Protein AF-A0A834I7V6-F1 (afdb_monomer_lite)

Sequence (121 aa):
MMFIWIITIANIFHDGDAIRPTSELDWGVFQLDAVMDRKDITGSHFLVLTNFGDHALHHLFPTLDHGILNDLYPVFIKTCKEFGVDWKLESQLELMKGQYRQLARDQPNKKIPKTMLKTSL

Structure (mmCIF, N/CA/C/O backbone):
data_AF-A0A834I7V6-F1
#
_entry.id   AF-A0A834I7V6-F1
#
loop_
_atom_site.group_PDB
_atom_site.id
_atom_site.type_symbol
_atom_site.label_atom_id
_atom_site.label_alt_id
_atom_site.label_comp_id
_atom_site.label_asym_id
_atom_site.label_entity_id
_atom_site.label_seq_id
_atom_site.pdbx_PDB_ins_code
_atom_site.Cartn_x
_atom_site.Cartn_y
_atom_site.Cartn_z
_atom_site.occupancy
_atom_site.B_iso_or_equiv
_atom_site.auth_seq_id
_atom_site.auth_comp_id
_atom_site.auth_asym_id
_atom_site.auth_atom_id
_atom_site.pdbx_PDB_model_num
ATOM 1 N N . MET A 1 1 ? 16.813 -6.952 12.392 1.00 28.88 1 MET A N 1
ATOM 2 C CA . MET A 1 1 ? 17.027 -7.483 11.030 1.00 28.88 1 MET A CA 1
ATOM 3 C C . MET A 1 1 ? 15.710 -7.318 10.287 1.00 28.88 1 MET A C 1
ATOM 5 O O . MET A 1 1 ? 14.782 -8.066 10.552 1.00 28.88 1 MET A O 1
ATOM 9 N N . MET A 1 2 ? 15.573 -6.242 9.512 1.00 29.17 2 MET A N 1
ATOM 10 C CA . MET A 1 2 ? 14.316 -5.855 8.868 1.00 29.17 2 MET A CA 1
ATOM 11 C C . MET A 1 2 ? 14.215 -6.624 7.549 1.00 29.17 2 MET A C 1
ATOM 13 O O . MET A 1 2 ? 14.802 -6.225 6.548 1.00 29.17 2 MET A O 1
ATOM 17 N N . PHE A 1 3 ? 13.571 -7.791 7.582 1.00 33.50 3 PHE A N 1
ATOM 18 C CA . PHE A 1 3 ? 13.190 -8.494 6.363 1.00 33.50 3 PHE A CA 1
ATOM 19 C C . PHE A 1 3 ? 12.119 -7.642 5.680 1.00 33.50 3 PHE A C 1
ATOM 21 O O . PHE A 1 3 ? 10.989 -7.570 6.147 1.00 33.50 3 PHE A O 1
ATOM 28 N N . ILE A 1 4 ? 12.503 -6.938 4.615 1.00 41.97 4 ILE A N 1
ATOM 29 C CA . ILE A 1 4 ? 11.565 -6.347 3.660 1.00 41.97 4 ILE A CA 1
ATOM 30 C C . ILE A 1 4 ? 10.820 -7.538 3.054 1.00 41.97 4 ILE A C 1
ATOM 32 O O . ILE A 1 4 ? 11.382 -8.275 2.243 1.00 41.97 4 ILE A O 1
ATOM 36 N N . TRP A 1 5 ? 9.610 -7.812 3.537 1.00 46.84 5 TRP A N 1
ATOM 37 C CA . TRP A 1 5 ? 8.806 -8.926 3.056 1.00 46.84 5 TRP A CA 1
ATOM 38 C C . TRP A 1 5 ? 8.410 -8.651 1.603 1.00 46.84 5 TRP A C 1
ATOM 40 O O . TRP A 1 5 ? 7.631 -7.756 1.292 1.00 46.84 5 TRP A O 1
ATOM 50 N N . ILE A 1 6 ? 9.019 -9.421 0.702 1.00 46.28 6 ILE A N 1
ATOM 51 C CA . ILE A 1 6 ? 8.824 -9.417 -0.750 1.00 46.28 6 ILE A CA 1
ATOM 52 C C . ILE A 1 6 ? 7.428 -9.979 -1.063 1.00 46.28 6 ILE A C 1
ATOM 54 O O . ILE A 1 6 ? 7.328 -11.115 -1.514 1.00 46.28 6 ILE A O 1
ATOM 58 N N . ILE A 1 7 ? 6.332 -9.259 -0.793 1.00 49.91 7 ILE A N 1
ATOM 59 C CA . ILE A 1 7 ? 4.997 -9.684 -1.262 1.00 49.91 7 ILE A CA 1
ATOM 60 C C . ILE A 1 7 ? 4.051 -8.511 -1.555 1.00 49.91 7 ILE A C 1
ATOM 62 O O . ILE A 1 7 ? 2.926 -8.524 -1.078 1.00 49.91 7 ILE A O 1
ATOM 66 N N . THR A 1 8 ? 4.402 -7.551 -2.415 1.00 52.09 8 THR A N 1
ATOM 67 C CA . THR A 1 8 ? 3.364 -6.785 -3.143 1.00 52.09 8 THR A CA 1
ATOM 68 C C . THR A 1 8 ? 3.911 -6.276 -4.472 1.00 52.09 8 THR A C 1
ATOM 70 O O . THR A 1 8 ? 4.734 -5.375 -4.438 1.00 52.09 8 THR A O 1
ATOM 73 N N . ILE A 1 9 ? 3.498 -6.786 -5.644 1.00 63.94 9 ILE A N 1
ATOM 74 C CA . ILE A 1 9 ? 3.816 -6.086 -6.902 1.00 63.94 9 ILE A CA 1
ATOM 75 C C . ILE A 1 9 ? 2.700 -6.185 -7.942 1.00 63.94 9 ILE A C 1
ATOM 77 O O . ILE A 1 9 ? 2.530 -7.187 -8.619 1.00 63.94 9 ILE A O 1
ATOM 81 N N . ALA A 1 10 ? 2.033 -5.060 -8.164 1.00 57.44 10 ALA A N 1
ATOM 82 C CA . ALA A 1 10 ? 1.432 -4.686 -9.435 1.00 57.44 10 ALA A CA 1
ATOM 83 C C . ALA A 1 10 ? 1.604 -3.170 -9.579 1.00 57.44 10 ALA A C 1
ATOM 85 O O . ALA A 1 10 ? 1.030 -2.433 -8.798 1.00 57.44 10 ALA A O 1
ATOM 86 N N . ASN A 1 11 ? 2.407 -2.697 -10.539 1.00 73.12 11 ASN A N 1
ATOM 87 C CA . ASN A 1 11 ? 2.511 -1.275 -10.920 1.00 73.12 11 ASN A CA 1
ATOM 88 C C . ASN A 1 11 ? 2.597 -0.262 -9.743 1.00 73.12 11 ASN A C 1
ATOM 90 O O . ASN A 1 11 ? 2.033 0.831 -9.822 1.00 73.12 11 ASN A O 1
ATOM 94 N N . ILE A 1 12 ? 3.270 -0.651 -8.656 1.00 84.00 12 ILE A N 1
ATOM 95 C CA . ILE A 1 12 ? 3.614 0.193 -7.505 1.00 84.00 12 ILE A CA 1
ATOM 96 C C . ILE A 1 12 ? 5.047 0.708 -7.661 1.00 84.00 12 ILE A C 1
ATOM 98 O O . ILE A 1 12 ? 5.825 0.156 -8.447 1.00 84.00 12 ILE A O 1
ATOM 102 N N . PHE A 1 13 ? 5.390 1.762 -6.932 1.00 88.44 13 PHE A N 1
ATOM 103 C CA . PHE A 1 13 ? 6.717 2.359 -6.961 1.00 88.44 13 PHE A CA 1
ATOM 104 C C . PHE A 1 13 ? 7.788 1.367 -6.491 1.00 88.44 13 PHE A C 1
ATOM 106 O O . PHE A 1 13 ? 7.615 0.678 -5.488 1.00 88.44 13 PHE A O 1
ATOM 113 N N . HIS A 1 14 ? 8.903 1.318 -7.214 1.00 88.06 14 HIS A N 1
ATOM 114 C CA . HIS A 1 14 ? 10.124 0.633 -6.802 1.00 88.06 14 HIS A CA 1
ATOM 115 C C . HIS A 1 14 ? 11.316 1.566 -6.953 1.00 88.06 14 HIS A C 1
ATOM 117 O O . HIS A 1 14 ? 11.266 2.526 -7.719 1.00 88.06 14 HIS A O 1
ATOM 123 N N . ASP A 1 15 ? 12.410 1.249 -6.263 1.00 87.38 15 ASP A N 1
ATOM 124 C CA . ASP A 1 15 ? 13.637 2.024 -6.390 1.00 87.38 15 ASP A CA 1
ATOM 125 C C . ASP A 1 15 ? 14.083 2.149 -7.861 1.00 87.38 15 ASP A C 1
ATOM 127 O O . ASP A 1 15 ? 14.012 1.196 -8.646 1.00 87.38 15 ASP A O 1
ATOM 131 N N . GLY A 1 16 ? 14.478 3.365 -8.237 1.00 88.31 16 GLY A N 1
ATOM 132 C CA . GLY A 1 16 ? 14.777 3.766 -9.613 1.00 88.31 16 GLY A CA 1
ATOM 133 C C . GLY A 1 16 ? 13.580 4.211 -10.467 1.00 88.31 16 GLY A C 1
ATOM 134 O O . GLY A 1 16 ? 13.807 4.783 -11.535 1.00 88.31 16 GLY A O 1
ATOM 135 N N . ASP A 1 17 ? 12.330 3.997 -10.036 1.00 91.81 17 ASP A N 1
ATOM 136 C CA . ASP A 1 17 ? 11.145 4.471 -10.767 1.00 91.81 17 ASP A CA 1
ATOM 137 C C . ASP A 1 17 ? 10.976 5.996 -10.679 1.00 91.81 17 ASP A C 1
ATOM 139 O O . ASP A 1 17 ? 11.590 6.685 -9.861 1.00 91.81 17 ASP A O 1
ATOM 143 N N . ALA A 1 18 ? 10.119 6.548 -11.539 1.00 91.31 18 ALA A N 1
ATOM 144 C CA . ALA A 1 18 ? 9.768 7.959 -11.494 1.00 91.31 18 ALA A CA 1
ATOM 145 C C . ALA A 1 18 ? 9.059 8.300 -10.175 1.00 91.31 18 ALA A C 1
ATOM 147 O O . ALA A 1 18 ? 7.961 7.820 -9.889 1.00 91.31 18 ALA A O 1
ATOM 148 N N . ILE A 1 19 ? 9.692 9.170 -9.391 1.00 88.81 19 ILE A N 1
ATOM 149 C CA . ILE A 1 19 ? 9.155 9.683 -8.132 1.00 88.81 19 ILE A CA 1
ATOM 150 C C . ILE A 1 19 ? 8.187 10.849 -8.362 1.00 88.81 19 ILE A C 1
ATOM 152 O O . ILE A 1 19 ? 8.165 11.481 -9.422 1.00 88.81 19 ILE A O 1
ATOM 156 N N . ARG A 1 20 ? 7.399 11.162 -7.330 1.00 88.44 20 ARG A N 1
ATOM 157 C CA . ARG A 1 20 ? 6.596 12.390 -7.270 1.00 88.44 20 ARG A CA 1
ATOM 158 C C . ARG A 1 20 ? 7.487 13.641 -7.350 1.00 88.44 20 ARG A C 1
ATOM 160 O O . ARG A 1 20 ? 8.648 13.584 -6.938 1.00 88.44 20 ARG A O 1
ATOM 167 N N . PRO A 1 21 ? 6.955 14.784 -7.825 1.00 89.06 21 PRO A N 1
ATOM 168 C CA . PRO A 1 21 ? 7.655 16.063 -7.739 1.00 89.06 21 PRO A CA 1
ATOM 169 C C . PRO A 1 21 ? 8.086 16.368 -6.301 1.00 89.06 21 PRO A C 1
ATOM 171 O O . PRO A 1 21 ? 7.361 16.054 -5.361 1.00 89.06 21 PRO A O 1
ATOM 174 N N . THR A 1 22 ? 9.221 17.046 -6.120 1.00 86.31 22 THR A N 1
ATOM 175 C CA . THR A 1 22 ? 9.759 17.372 -4.785 1.00 86.31 22 THR A CA 1
ATOM 176 C C . THR A 1 22 ? 8.772 18.148 -3.908 1.00 86.31 22 THR A C 1
ATOM 178 O O . THR A 1 22 ? 8.755 17.963 -2.698 1.00 86.31 22 THR A O 1
ATOM 181 N N . SER A 1 23 ? 7.906 18.970 -4.512 1.00 87.19 23 SER A N 1
ATOM 182 C CA . SER A 1 23 ? 6.836 19.704 -3.821 1.00 87.19 23 SER A CA 1
ATOM 183 C C . SER A 1 23 ? 5.713 18.820 -3.261 1.00 87.19 23 SER A C 1
ATOM 185 O O . SER A 1 23 ? 4.874 19.316 -2.520 1.00 87.19 23 SER A O 1
ATOM 187 N N . GLU A 1 24 ? 5.664 17.546 -3.648 1.00 86.31 24 GLU A N 1
ATOM 188 C CA . GLU A 1 24 ? 4.659 16.551 -3.254 1.00 86.31 24 GLU A CA 1
ATOM 189 C C . GLU A 1 24 ? 5.288 15.343 -2.533 1.00 86.31 24 GLU A C 1
ATOM 191 O O . GLU A 1 24 ? 4.641 14.306 -2.382 1.00 86.31 24 GLU A O 1
ATOM 196 N N . LEU A 1 25 ? 6.557 15.435 -2.118 1.00 86.31 25 LEU A N 1
ATOM 197 C CA . LEU A 1 25 ? 7.207 14.363 -1.368 1.00 86.31 25 LEU A CA 1
ATOM 198 C C . LEU A 1 25 ? 6.725 14.366 0.086 1.00 86.31 25 LEU A C 1
ATOM 200 O O . LEU A 1 25 ? 7.094 15.233 0.873 1.00 86.31 25 LEU A O 1
ATOM 204 N N . ASP A 1 26 ? 5.943 13.349 0.430 1.00 91.81 26 ASP A N 1
ATOM 205 C CA . ASP A 1 26 ? 5.521 13.025 1.789 1.00 91.81 26 ASP A CA 1
ATOM 206 C C . ASP A 1 26 ? 5.908 11.574 2.103 1.00 91.81 26 ASP A C 1
ATOM 208 O O . ASP A 1 26 ? 5.704 10.680 1.279 1.00 91.81 26 ASP A O 1
ATOM 212 N N . TRP A 1 27 ? 6.486 11.332 3.283 1.00 91.81 27 TRP A N 1
ATOM 213 C CA . TRP A 1 27 ? 6.967 9.999 3.660 1.00 91.81 27 TRP A CA 1
ATOM 214 C C . TRP A 1 27 ? 5.839 8.963 3.693 1.00 91.81 27 TRP A C 1
ATOM 216 O O . TRP A 1 27 ? 6.021 7.862 3.174 1.00 91.81 27 TRP A O 1
ATOM 226 N N . GLY A 1 28 ? 4.684 9.307 4.269 1.00 92.50 28 GLY A N 1
ATOM 227 C CA . GLY A 1 28 ? 3.559 8.386 4.416 1.00 92.50 28 GLY A CA 1
ATOM 228 C C . GLY A 1 2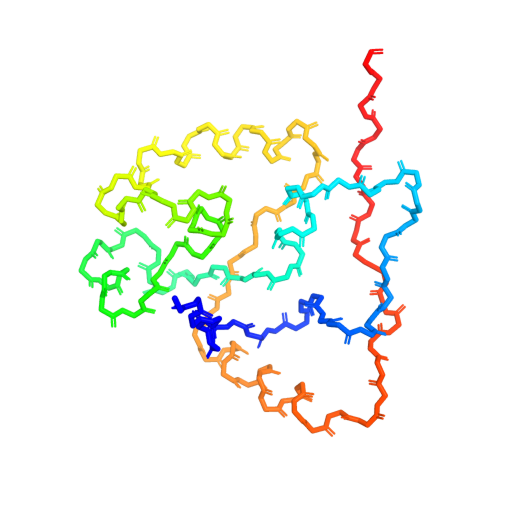8 ? 2.935 8.050 3.068 1.00 92.50 28 GLY A C 1
ATOM 229 O O . GLY A 1 28 ? 2.681 6.883 2.774 1.00 92.50 28 GLY A O 1
ATOM 230 N N . VAL A 1 29 ? 2.774 9.047 2.198 1.00 92.25 29 VAL A N 1
ATOM 231 C CA . VAL A 1 29 ? 2.298 8.822 0.824 1.00 92.25 29 VAL A CA 1
ATOM 232 C C . VAL A 1 29 ? 3.283 7.973 0.025 1.00 92.25 29 VAL A C 1
ATOM 234 O O . VAL A 1 29 ? 2.861 7.088 -0.718 1.00 92.25 29 VAL A O 1
ATOM 237 N N . PHE A 1 30 ? 4.586 8.171 0.219 1.00 91.00 30 PHE A N 1
ATOM 238 C CA . PHE A 1 30 ? 5.601 7.356 -0.441 1.00 91.00 30 PHE A CA 1
ATOM 239 C C . PHE A 1 30 ? 5.602 5.901 0.049 1.00 91.00 30 PHE A C 1
ATOM 241 O O . PHE A 1 30 ? 5.814 4.997 -0.757 1.00 91.00 30 PHE A O 1
ATOM 248 N N . GLN A 1 31 ? 5.288 5.648 1.330 1.00 91.56 31 GLN A N 1
ATOM 249 C CA . GLN A 1 31 ? 5.030 4.281 1.803 1.00 91.56 31 GLN A CA 1
ATOM 250 C C . GLN A 1 31 ? 3.853 3.657 1.042 1.00 91.56 31 GLN A C 1
ATOM 252 O O . GLN A 1 31 ? 3.966 2.529 0.572 1.00 91.56 31 GLN A O 1
ATOM 257 N N . LEU A 1 32 ? 2.756 4.400 0.854 1.00 91.31 32 LEU A N 1
ATOM 258 C CA . LEU A 1 32 ? 1.564 3.919 0.140 1.00 91.31 32 LEU A CA 1
ATOM 259 C C . LEU A 1 32 ? 1.776 3.721 -1.365 1.00 91.31 32 LEU A C 1
ATOM 261 O O . LEU A 1 32 ? 1.103 2.891 -1.973 1.00 91.31 32 LEU A O 1
ATOM 265 N N . ASP A 1 33 ? 2.709 4.450 -1.975 1.00 89.69 33 ASP A N 1
ATOM 266 C CA . ASP A 1 33 ? 3.084 4.222 -3.370 1.00 89.69 33 ASP A CA 1
ATOM 267 C C . ASP A 1 33 ? 3.883 2.929 -3.560 1.00 89.69 33 ASP A C 1
ATOM 269 O O . ASP A 1 33 ? 3.872 2.393 -4.666 1.00 89.69 33 ASP A O 1
ATOM 273 N N . ALA A 1 34 ? 4.567 2.445 -2.518 1.00 89.00 34 ALA A N 1
ATOM 274 C CA . ALA A 1 34 ? 5.480 1.301 -2.561 1.00 89.00 34 ALA A CA 1
ATOM 275 C C . ALA A 1 34 ? 4.869 -0.012 -2.038 1.00 89.00 34 ALA A C 1
ATOM 277 O O . ALA A 1 34 ? 5.547 -1.039 -2.023 1.00 89.00 34 ALA A O 1
ATOM 278 N N . VAL A 1 35 ? 3.598 -0.002 -1.624 1.00 89.50 35 VAL A N 1
ATOM 279 C CA . VAL A 1 35 ? 2.893 -1.174 -1.079 1.00 89.50 35 VAL A CA 1
ATOM 280 C C . VAL A 1 35 ? 1.526 -1.356 -1.732 1.00 89.50 35 VAL A C 1
ATOM 282 O O . VAL A 1 35 ? 0.929 -0.403 -2.230 1.00 89.50 35 VAL A O 1
ATOM 285 N N . MET A 1 36 ? 1.005 -2.584 -1.718 1.00 89.81 36 MET A N 1
ATOM 286 C CA . MET A 1 36 ? -0.375 -2.877 -2.120 1.00 89.81 36 MET A CA 1
ATOM 287 C C . MET A 1 36 ? -1.053 -3.862 -1.175 1.00 89.81 36 MET A C 1
ATOM 289 O O . MET A 1 36 ? -0.590 -4.988 -1.013 1.00 89.81 36 MET A O 1
ATOM 293 N N . ASP A 1 37 ? -2.216 -3.498 -0.642 1.00 91.56 37 ASP A N 1
ATOM 294 C CA . ASP A 1 37 ? -3.010 -4.446 0.133 1.00 91.56 37 ASP A CA 1
ATOM 295 C C . 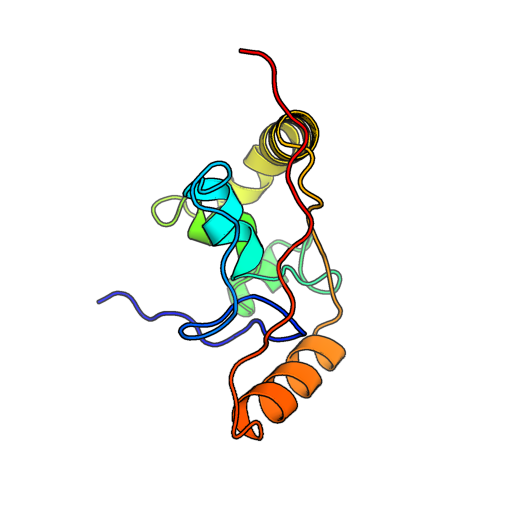ASP A 1 37 ? -3.775 -5.419 -0.770 1.00 91.56 37 ASP A C 1
ATOM 297 O O . ASP A 1 37 ? -3.980 -5.195 -1.970 1.00 91.56 37 ASP A O 1
ATOM 301 N N . ARG A 1 38 ? -4.200 -6.537 -0.179 1.00 90.75 38 ARG A N 1
ATOM 302 C CA . ARG A 1 38 ? -4.872 -7.620 -0.894 1.00 90.75 38 ARG A CA 1
ATOM 303 C C . ARG A 1 38 ? -6.315 -7.741 -0.464 1.00 90.75 38 ARG A C 1
ATOM 305 O O . ARG A 1 38 ? -6.579 -8.122 0.672 1.00 90.75 38 ARG A O 1
ATOM 312 N N . LYS A 1 39 ? -7.245 -7.540 -1.398 1.00 92.12 39 LYS A N 1
ATOM 313 C CA . LYS A 1 39 ? -8.687 -7.683 -1.121 1.00 92.12 39 LYS A CA 1
ATOM 314 C C . LYS A 1 39 ? -9.077 -9.100 -0.681 1.00 92.12 39 LYS A C 1
ATOM 316 O O . LYS A 1 39 ? -10.093 -9.273 -0.024 1.00 92.12 39 LYS A O 1
ATOM 321 N N . ASP A 1 40 ? -8.268 -10.096 -1.040 1.00 91.50 40 ASP A N 1
ATOM 322 C CA . ASP A 1 40 ? -8.499 -11.505 -0.705 1.00 91.50 40 ASP A CA 1
ATOM 323 C C . ASP A 1 40 ? -8.018 -11.860 0.721 1.00 91.50 40 ASP A C 1
ATOM 325 O O . ASP A 1 40 ? -8.296 -12.953 1.209 1.00 91.50 40 ASP A O 1
ATOM 329 N N . ILE A 1 41 ? -7.259 -10.964 1.369 1.00 90.38 41 ILE A N 1
ATOM 330 C CA . ILE A 1 41 ? -6.613 -11.185 2.676 1.00 90.38 41 ILE A CA 1
ATOM 331 C C . ILE A 1 41 ? -7.133 -10.192 3.715 1.00 90.38 41 ILE A C 1
ATOM 333 O O . ILE A 1 41 ? -7.485 -10.593 4.827 1.00 90.38 41 ILE A O 1
ATOM 337 N N . THR A 1 42 ? -7.187 -8.909 3.354 1.00 89.56 42 THR A N 1
ATOM 338 C CA . THR A 1 42 ? -7.636 -7.825 4.230 1.00 89.56 42 THR A CA 1
ATOM 339 C C . THR A 1 42 ? -9.045 -8.105 4.756 1.00 89.56 42 THR A C 1
ATOM 341 O O . THR A 1 42 ? -9.944 -8.487 4.007 1.00 89.56 42 THR A O 1
ATOM 344 N N . GLY A 1 43 ? -9.231 -7.923 6.065 1.00 87.69 43 GLY A N 1
ATOM 345 C CA . GLY A 1 43 ? -10.489 -8.199 6.769 1.00 87.69 43 GLY A CA 1
ATOM 346 C C . GLY A 1 43 ? -10.585 -9.592 7.405 1.00 87.69 43 GLY A C 1
ATOM 347 O O . GLY A 1 43 ? -11.473 -9.815 8.225 1.00 87.69 43 GLY A O 1
ATOM 348 N N . SER A 1 44 ? -9.666 -10.517 7.104 1.00 91.44 44 SER A N 1
ATOM 349 C CA . SER A 1 44 ? -9.554 -11.801 7.810 1.00 91.44 44 SER A CA 1
ATOM 350 C C . SER A 1 44 ? -8.294 -11.834 8.663 1.00 91.44 44 SER A C 1
ATOM 352 O O . SER A 1 44 ? -7.190 -11.995 8.148 1.00 91.44 44 SER A O 1
ATOM 354 N N . HIS A 1 45 ? -8.454 -11.742 9.985 1.00 89.94 45 HIS A N 1
ATOM 355 C CA . HIS A 1 45 ? -7.324 -11.689 10.915 1.00 89.94 45 HIS A CA 1
ATOM 356 C C . HIS A 1 45 ? -6.377 -12.900 10.780 1.00 89.94 45 HIS A C 1
ATOM 358 O O . HIS A 1 45 ? -5.157 -12.748 10.766 1.00 89.94 45 HIS A O 1
ATOM 364 N N . PHE A 1 46 ? -6.929 -14.103 10.582 1.00 91.06 46 PHE A N 1
ATOM 365 C CA . PHE A 1 46 ? -6.135 -15.313 10.345 1.00 91.06 46 PHE A CA 1
ATOM 366 C C . PHE A 1 46 ? -5.314 -15.237 9.049 1.00 91.06 46 PHE A C 1
ATOM 368 O O . PHE A 1 46 ? -4.136 -15.602 9.036 1.00 91.06 46 PHE A O 1
ATOM 375 N N . LEU A 1 47 ? -5.919 -14.765 7.952 1.00 91.62 47 LEU A N 1
ATOM 376 C CA . LEU A 1 47 ? -5.219 -14.650 6.671 1.00 91.62 47 LEU A CA 1
ATOM 377 C C . LEU A 1 47 ? -4.165 -13.546 6.719 1.00 91.62 47 LEU A C 1
ATOM 379 O O . LEU A 1 47 ? -3.065 -13.760 6.216 1.00 91.62 47 LEU A O 1
ATOM 383 N N . VAL A 1 48 ? -4.461 -12.417 7.367 1.00 90.31 48 VAL A N 1
ATOM 384 C CA . VAL A 1 48 ? -3.496 -11.338 7.616 1.00 90.31 48 VAL A CA 1
ATOM 385 C C . VAL A 1 48 ? -2.275 -11.876 8.361 1.00 90.31 48 VAL A C 1
ATOM 387 O O . VAL A 1 48 ? -1.155 -11.671 7.905 1.00 90.31 48 VAL A O 1
ATOM 390 N N . LEU A 1 49 ? -2.467 -12.633 9.441 1.00 88.62 49 LEU A N 1
ATOM 391 C CA . LEU A 1 49 ? -1.353 -13.162 10.231 1.00 88.62 49 LEU A CA 1
ATOM 392 C C . LEU A 1 49 ? -0.506 -14.192 9.462 1.00 88.62 49 LEU A C 1
ATOM 394 O O . LEU A 1 49 ? 0.716 -14.202 9.573 1.0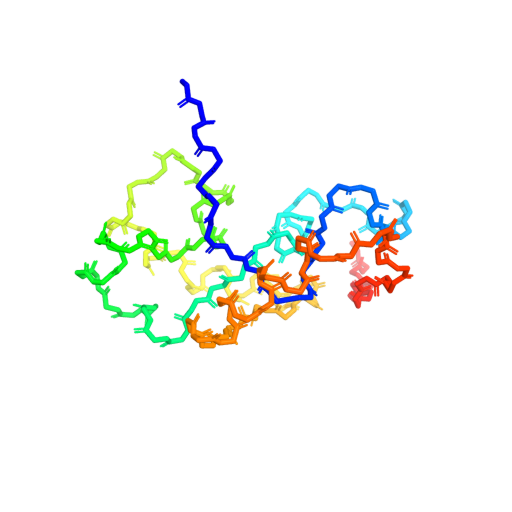0 88.62 49 LEU A O 1
ATOM 398 N N . THR A 1 50 ? -1.144 -15.066 8.682 1.00 89.06 50 THR A N 1
ATOM 399 C CA . THR A 1 50 ? -0.455 -16.167 7.979 1.00 89.06 50 THR A CA 1
ATOM 400 C C . THR A 1 50 ? 0.128 -15.776 6.624 1.00 89.06 50 THR A C 1
ATOM 402 O O . THR A 1 50 ? 1.008 -16.469 6.119 1.00 89.06 50 THR A O 1
ATOM 405 N N . ASN A 1 51 ? -0.340 -14.676 6.031 1.00 87.00 51 ASN A N 1
ATOM 406 C CA . ASN A 1 51 ? 0.098 -14.207 4.715 1.00 87.00 51 ASN A CA 1
ATOM 407 C C . ASN A 1 51 ? 0.721 -12.807 4.767 1.00 87.00 51 ASN A C 1
ATOM 409 O O . ASN A 1 51 ? 0.919 -12.216 3.708 1.00 87.00 51 ASN A O 1
ATOM 413 N N . PHE A 1 52 ? 1.005 -12.270 5.958 1.00 86.00 52 PHE A N 1
ATOM 414 C CA . PHE A 1 52 ? 1.513 -10.908 6.153 1.00 86.00 52 PHE A CA 1
ATOM 415 C C . PHE A 1 52 ? 0.607 -9.875 5.464 1.00 86.00 52 PHE A C 1
ATOM 417 O O . PHE A 1 52 ? 0.993 -9.255 4.486 1.00 86.00 52 PHE A O 1
ATOM 424 N N . GLY A 1 53 ? -0.663 -9.796 5.862 1.00 88.50 53 GLY A N 1
ATOM 425 C CA . GLY A 1 53 ? -1.626 -8.823 5.331 1.00 88.50 53 GLY A CA 1
ATOM 426 C C . GLY A 1 53 ? -1.438 -7.414 5.901 1.00 88.50 53 GLY A C 1
ATOM 427 O O . GLY A 1 53 ? -0.511 -7.165 6.659 1.00 88.50 53 GLY A O 1
ATOM 428 N N . ASP A 1 54 ? -2.343 -6.504 5.539 1.00 92.50 54 ASP A N 1
ATOM 429 C CA . ASP A 1 54 ? -2.385 -5.119 6.037 1.00 92.50 54 ASP A CA 1
ATOM 430 C C . ASP A 1 54 ? -1.049 -4.359 5.862 1.00 92.50 54 ASP A C 1
ATOM 432 O O . ASP A 1 54 ? -0.588 -3.645 6.753 1.00 92.50 54 ASP A O 1
ATOM 436 N N . HIS A 1 55 ? -0.424 -4.496 4.684 1.00 91.50 55 HIS A N 1
ATOM 437 C CA . HIS A 1 55 ? 0.896 -3.940 4.363 1.00 91.50 55 HIS A CA 1
ATOM 438 C C . HIS A 1 55 ? 0.945 -2.429 4.506 1.00 91.50 55 HIS A C 1
ATOM 440 O O . HIS A 1 55 ? 1.940 -1.906 5.004 1.00 91.50 55 HIS A O 1
ATOM 446 N N . ALA A 1 56 ? -0.103 -1.724 4.072 1.00 93.25 56 ALA A N 1
ATOM 447 C CA . ALA A 1 56 ? -0.148 -0.271 4.187 1.00 93.25 56 ALA A CA 1
ATOM 448 C C . ALA A 1 56 ? 0.036 0.172 5.646 1.00 93.25 56 ALA A C 1
ATOM 450 O O . ALA A 1 56 ? 0.897 0.995 5.954 1.00 93.25 56 ALA A O 1
ATOM 451 N N . LEU A 1 57 ? -0.729 -0.430 6.556 1.00 95.06 57 LEU A N 1
ATOM 452 C CA . LEU A 1 57 ? -0.657 -0.123 7.979 1.00 95.06 57 LEU A CA 1
ATOM 453 C C . LEU A 1 57 ? 0.611 -0.679 8.626 1.00 95.06 57 LEU A C 1
ATOM 455 O O . LEU A 1 57 ? 1.196 0.005 9.462 1.00 95.06 57 LEU A O 1
ATOM 459 N N . HIS A 1 58 ? 1.083 -1.855 8.209 1.00 93.50 58 HIS A N 1
ATOM 460 C CA . HIS A 1 58 ? 2.339 -2.416 8.698 1.00 93.50 58 HIS A CA 1
ATOM 461 C C . HIS A 1 58 ? 3.544 -1.533 8.340 1.00 93.50 58 HIS A C 1
ATOM 463 O O . HIS A 1 58 ? 4.394 -1.289 9.186 1.00 93.50 58 HIS A O 1
ATOM 469 N N . HIS A 1 59 ? 3.617 -0.993 7.122 1.00 92.19 59 HIS A N 1
ATOM 470 C CA . HIS A 1 59 ? 4.707 -0.097 6.721 1.00 92.19 59 HIS A CA 1
ATOM 471 C C . HIS A 1 59 ? 4.635 1.273 7.403 1.00 92.19 59 HIS A C 1
ATOM 473 O O . HIS A 1 59 ? 5.673 1.848 7.735 1.00 92.19 59 HIS A O 1
ATOM 479 N N . LEU A 1 60 ? 3.428 1.791 7.644 1.00 94.56 60 LEU A N 1
ATOM 480 C CA . LEU A 1 60 ? 3.245 3.039 8.388 1.00 94.56 60 LEU A CA 1
ATOM 481 C C . LEU A 1 60 ? 3.533 2.868 9.890 1.00 94.56 60 LEU A C 1
ATOM 483 O O . LEU A 1 60 ? 4.052 3.787 10.522 1.00 94.56 60 LEU A O 1
ATOM 487 N N . PHE A 1 61 ? 3.234 1.694 10.453 1.00 94.94 61 PHE A N 1
ATOM 488 C CA . PHE A 1 61 ? 3.349 1.395 11.881 1.00 94.94 61 PHE A CA 1
ATOM 489 C C . PHE A 1 61 ? 4.004 0.022 12.138 1.00 94.94 61 PHE A C 1
ATOM 491 O O . PHE A 1 61 ? 3.380 -0.870 12.718 1.00 94.94 61 PHE A O 1
ATOM 498 N N . PRO A 1 62 ? 5.288 -0.165 11.777 1.00 91.62 62 PRO A N 1
ATOM 499 C CA . PRO A 1 62 ? 5.941 -1.482 11.781 1.00 91.62 62 PRO A CA 1
ATOM 500 C C . PRO A 1 62 ? 6.165 -2.073 13.176 1.00 91.62 62 PRO A C 1
ATOM 502 O O . PRO A 1 62 ? 6.516 -3.243 13.310 1.00 91.62 62 PRO A O 1
ATOM 505 N N . THR A 1 63 ? 6.000 -1.263 14.220 1.00 94.25 63 THR A N 1
ATOM 506 C CA . THR A 1 63 ? 6.145 -1.670 15.621 1.00 94.25 63 THR A CA 1
ATOM 507 C C . THR A 1 63 ? 4.834 -2.129 16.255 1.00 94.25 63 THR A C 1
ATOM 509 O O . THR A 1 63 ? 4.865 -2.652 17.368 1.00 94.25 63 THR A O 1
ATOM 512 N N . LEU A 1 64 ? 3.695 -1.923 15.588 1.00 92.75 64 LEU A N 1
ATOM 513 C CA . LEU A 1 64 ? 2.397 -2.373 16.072 1.00 92.75 64 LEU A CA 1
ATOM 514 C C . LEU A 1 64 ? 2.138 -3.815 15.634 1.00 92.75 64 LEU A C 1
ATOM 516 O O . LEU A 1 64 ? 2.472 -4.220 14.520 1.00 92.75 64 LEU A O 1
ATOM 520 N N . ASP A 1 65 ? 1.537 -4.591 16.532 1.00 90.56 65 ASP A N 1
ATOM 521 C CA . ASP A 1 65 ? 1.158 -5.970 16.245 1.00 90.56 65 ASP A CA 1
ATOM 522 C C . ASP A 1 65 ? 0.029 -6.027 15.201 1.00 90.56 65 ASP A C 1
ATOM 524 O O . ASP A 1 65 ? -0.879 -5.193 15.203 1.00 90.56 65 ASP A O 1
ATOM 528 N N . HIS A 1 66 ? 0.041 -7.041 14.330 1.00 86.69 66 HIS A N 1
ATOM 529 C CA . HIS A 1 66 ? -0.999 -7.203 13.303 1.00 86.69 66 HIS A CA 1
ATOM 530 C C . HIS A 1 66 ? -2.403 -7.380 13.914 1.00 86.69 66 HIS A C 1
ATOM 532 O O . HIS A 1 66 ? -3.397 -7.036 13.278 1.00 86.69 66 HIS A O 1
ATOM 538 N N . GLY A 1 67 ? -2.499 -7.863 15.158 1.00 87.44 67 GLY A N 1
ATOM 539 C CA . GLY A 1 67 ? -3.729 -7.945 15.947 1.00 87.44 67 GLY A CA 1
ATOM 540 C C . GLY A 1 67 ? -4.415 -6.620 16.218 1.00 87.44 67 GLY A C 1
ATOM 541 O O . GLY A 1 67 ? -5.634 -6.609 16.369 1.00 87.44 67 GLY A O 1
ATOM 542 N N . ILE A 1 68 ? -3.669 -5.516 16.232 1.00 91.62 68 ILE A N 1
ATOM 543 C CA . ILE A 1 68 ? -4.207 -4.187 16.551 1.00 91.62 68 ILE A CA 1
ATOM 544 C C . ILE A 1 68 ? -4.244 -3.246 15.344 1.00 91.62 68 ILE A C 1
ATOM 546 O O . ILE A 1 68 ? -4.857 -2.184 15.420 1.00 91.62 68 ILE A O 1
ATOM 550 N N . LEU A 1 69 ? -3.629 -3.614 14.210 1.00 92.56 69 LEU A N 1
ATOM 551 C CA . LEU A 1 69 ? -3.650 -2.778 13.002 1.00 92.56 69 LEU A CA 1
ATOM 552 C C . LEU A 1 69 ? -5.075 -2.538 12.492 1.00 92.56 69 LEU A C 1
ATOM 554 O O . LEU A 1 69 ? -5.374 -1.447 12.013 1.00 92.56 69 LEU A O 1
ATOM 558 N N . ASN A 1 70 ? -5.976 -3.512 12.649 1.00 91.19 70 ASN A N 1
ATOM 559 C CA . ASN A 1 70 ? -7.354 -3.387 12.180 1.00 91.19 70 ASN A CA 1
ATOM 560 C C . ASN A 1 70 ? -8.095 -2.182 12.799 1.00 91.19 70 ASN A C 1
ATOM 562 O O . ASN A 1 70 ? -8.920 -1.550 12.136 1.00 91.19 70 ASN A O 1
ATOM 566 N N . ASP A 1 71 ? -7.748 -1.806 14.032 1.00 94.19 71 ASP A N 1
ATOM 567 C CA . ASP A 1 71 ? -8.350 -0.667 14.732 1.00 94.19 71 ASP A CA 1
ATOM 568 C C . ASP A 1 71 ? -7.947 0.687 14.117 1.00 94.19 71 ASP A C 1
ATOM 570 O O . ASP A 1 71 ? -8.605 1.705 14.345 1.00 94.19 71 ASP A O 1
ATOM 574 N N . LEU A 1 72 ? -6.889 0.714 13.298 1.00 95.81 72 LEU A N 1
ATOM 575 C CA . LEU A 1 72 ? -6.378 1.923 12.651 1.00 95.81 72 LEU A CA 1
ATOM 576 C C . LEU A 1 72 ? -7.043 2.221 11.304 1.00 95.81 72 LEU A C 1
ATOM 578 O O . LEU A 1 72 ? -6.941 3.352 10.824 1.00 95.81 72 LEU A O 1
ATOM 582 N N . TYR A 1 73 ? -7.756 1.270 10.693 1.00 94.69 73 TYR A N 1
ATOM 583 C CA . TYR A 1 73 ? -8.394 1.487 9.389 1.00 94.69 73 TYR A CA 1
ATOM 584 C C . TYR A 1 73 ? -9.313 2.723 9.328 1.00 94.69 73 TYR A C 1
ATOM 586 O O . TYR A 1 73 ? -9.218 3.468 8.348 1.00 94.69 73 TYR A O 1
ATOM 594 N N . PRO A 1 74 ? -10.164 3.020 10.335 1.00 96.12 74 PRO A N 1
ATOM 595 C CA . PRO A 1 74 ? -11.029 4.199 10.293 1.00 96.12 74 PRO A CA 1
ATOM 596 C C . PRO A 1 74 ? -10.251 5.517 10.185 1.00 96.12 74 PRO A C 1
ATOM 598 O O . PRO A 1 74 ? -10.601 6.375 9.368 1.00 96.12 74 PRO A O 1
ATOM 601 N N . VAL A 1 75 ? -9.183 5.675 10.976 1.00 97.00 75 VAL A N 1
ATOM 602 C CA . VAL A 1 75 ? -8.344 6.882 10.935 1.00 97.00 75 VAL A CA 1
ATOM 603 C C . VAL A 1 75 ? -7.493 6.910 9.670 1.00 97.00 75 VAL A C 1
ATOM 605 O O . VAL A 1 75 ? -7.446 7.935 8.997 1.00 97.00 75 VAL A O 1
ATOM 608 N N . PHE A 1 76 ? -6.927 5.774 9.269 1.00 96.00 76 PHE A N 1
ATOM 609 C CA . PHE A 1 76 ? -6.140 5.645 8.047 1.00 96.00 76 PHE A CA 1
ATOM 610 C C . PHE A 1 76 ? -6.923 6.051 6.792 1.00 96.00 76 PHE A C 1
ATOM 612 O O . PHE A 1 76 ? -6.443 6.860 5.998 1.00 96.00 76 PHE A O 1
ATOM 619 N N . ILE A 1 77 ? -8.158 5.564 6.632 1.00 95.56 77 ILE A N 1
ATOM 620 C CA . ILE A 1 77 ? -9.013 5.903 5.483 1.00 95.56 77 ILE A CA 1
ATOM 621 C C . ILE A 1 77 ? -9.387 7.391 5.496 1.00 95.56 77 ILE A C 1
ATOM 623 O O . ILE A 1 77 ? -9.446 8.021 4.437 1.00 95.56 77 ILE A O 1
ATOM 627 N N . LYS A 1 78 ? -9.641 7.971 6.678 1.00 96.31 78 LYS A N 1
ATOM 628 C CA . LYS A 1 78 ? -9.899 9.411 6.820 1.00 96.31 78 LYS A CA 1
ATOM 629 C C . LYS A 1 78 ? -8.686 10.226 6.371 1.00 96.31 78 LYS A C 1
ATOM 631 O O . LYS A 1 78 ? -8.841 11.117 5.541 1.00 96.31 78 LYS A O 1
ATOM 636 N N . THR A 1 79 ? -7.494 9.872 6.841 1.00 95.06 79 THR A N 1
ATOM 637 C CA . THR A 1 79 ? -6.245 10.552 6.482 1.00 95.06 79 THR A CA 1
ATOM 638 C C . THR A 1 79 ? -5.917 10.396 4.996 1.00 95.06 79 THR A C 1
ATOM 640 O O . THR A 1 79 ? -5.579 11.380 4.348 1.00 95.06 79 THR A O 1
ATOM 643 N N . CYS A 1 80 ? -6.122 9.218 4.396 1.00 94.06 80 CYS A N 1
ATOM 644 C CA . CYS A 1 80 ? -5.963 9.042 2.945 1.00 94.06 80 CYS A CA 1
ATOM 645 C C . CYS A 1 80 ? -6.826 10.036 2.150 1.00 94.06 80 CYS A C 1
ATOM 647 O O . CYS A 1 80 ? -6.343 10.662 1.207 1.00 94.06 80 CYS A O 1
ATOM 649 N N . LYS A 1 81 ? -8.083 10.250 2.567 1.00 93.50 81 LYS A N 1
ATOM 650 C CA . LYS A 1 81 ? -8.981 11.234 1.937 1.00 93.50 81 LYS A CA 1
ATOM 651 C C . LYS A 1 81 ? -8.493 12.673 2.111 1.00 93.50 81 LYS A C 1
ATOM 653 O O . LYS A 1 81 ? -8.576 13.439 1.157 1.00 93.50 81 LYS A O 1
ATOM 658 N N . GLU A 1 82 ? -7.978 13.031 3.286 1.00 92.81 82 GLU A N 1
ATOM 659 C CA . GLU A 1 82 ? -7.426 14.369 3.565 1.00 92.81 82 GLU A CA 1
ATOM 660 C C . GLU A 1 82 ? -6.219 14.692 2.668 1.00 92.81 82 GLU A C 1
ATOM 662 O O . GLU A 1 82 ? -6.076 15.826 2.216 1.00 92.81 82 GLU A O 1
ATOM 667 N N . PHE A 1 83 ? -5.400 13.688 2.344 1.00 90.38 83 PHE A N 1
ATOM 668 C CA . PHE A 1 83 ? -4.241 13.813 1.449 1.00 90.38 83 PHE A CA 1
ATOM 669 C C . PHE A 1 83 ? -4.590 13.591 -0.037 1.00 90.38 83 PHE A C 1
ATOM 671 O O . PHE A 1 83 ? -3.749 13.764 -0.922 1.00 90.38 83 PHE A O 1
ATOM 678 N N . GLY A 1 84 ? -5.833 13.206 -0.345 1.00 89.56 84 GLY A N 1
ATOM 679 C CA . GLY A 1 84 ? -6.256 12.871 -1.707 1.00 89.56 84 GLY A CA 1
ATOM 680 C C . GLY A 1 84 ? -5.581 11.623 -2.279 1.00 89.56 84 GLY A C 1
ATOM 681 O O . GLY A 1 84 ? -5.409 11.519 -3.495 1.00 89.56 84 GLY A O 1
ATOM 682 N N . VAL A 1 85 ? -5.177 10.697 -1.410 1.00 89.25 85 VAL A N 1
ATOM 683 C CA . VAL A 1 85 ? -4.519 9.441 -1.768 1.00 89.25 85 VAL A CA 1
ATOM 684 C C . VAL A 1 85 ? -5.542 8.313 -1.762 1.00 89.25 85 VAL A C 1
ATOM 686 O O . VAL A 1 85 ? -6.346 8.171 -0.843 1.00 89.25 85 VAL A O 1
ATOM 689 N N . ASP A 1 86 ? -5.498 7.489 -2.804 1.00 86.56 86 ASP A N 1
ATOM 690 C CA . ASP A 1 86 ? -6.354 6.316 -2.920 1.00 86.56 86 ASP A CA 1
ATOM 691 C C . ASP A 1 86 ? -5.663 5.120 -2.246 1.00 86.56 86 ASP A C 1
ATOM 693 O O . ASP A 1 86 ? -4.599 4.687 -2.696 1.00 86.56 86 ASP A O 1
ATOM 697 N N . TRP A 1 87 ? -6.274 4.560 -1.196 1.00 89.69 87 TRP A N 1
ATOM 698 C CA . TRP A 1 87 ? -5.875 3.250 -0.677 1.00 89.69 87 TRP A CA 1
ATOM 699 C C . TRP A 1 87 ? -6.279 2.174 -1.686 1.00 89.69 87 TRP A C 1
ATOM 701 O O . TRP A 1 87 ? -7.459 1.996 -1.997 1.00 89.69 87 TRP A O 1
ATOM 711 N N . LYS A 1 88 ? -5.281 1.495 -2.247 1.00 85.50 88 LYS A N 1
ATOM 712 C CA . LYS A 1 88 ? -5.450 0.548 -3.348 1.00 85.50 88 LYS A CA 1
ATOM 713 C C . LYS A 1 88 ? -5.368 -0.885 -2.843 1.00 85.50 88 LYS A C 1
ATOM 715 O O . LYS A 1 88 ? -4.474 -1.244 -2.079 1.00 85.50 88 LYS A O 1
ATOM 720 N N . LEU A 1 89 ? -6.290 -1.692 -3.350 1.00 90.06 89 LEU A N 1
ATOM 721 C CA . LEU A 1 89 ? -6.418 -3.112 -3.072 1.00 90.06 89 LEU A CA 1
ATOM 722 C C . LEU A 1 89 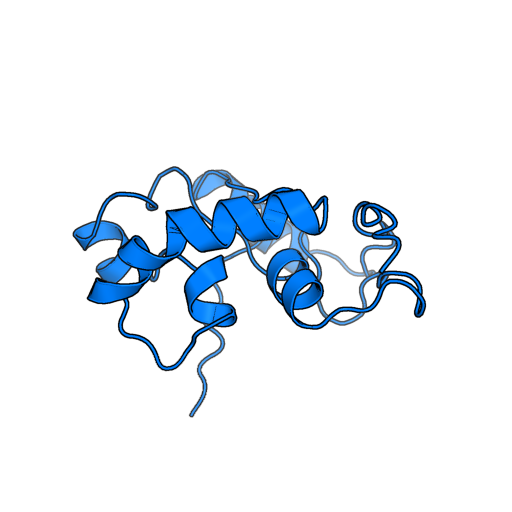? -6.368 -3.877 -4.389 1.00 90.06 89 LEU A C 1
ATOM 724 O O . LEU A 1 89 ? -7.021 -3.484 -5.356 1.00 90.06 89 LEU A O 1
ATOM 728 N N . GLU A 1 90 ? -5.657 -4.997 -4.406 1.00 90.44 90 GLU A N 1
ATOM 729 C CA . GLU A 1 90 ? -5.565 -5.870 -5.576 1.00 90.44 90 GLU A CA 1
ATOM 730 C C . GLU A 1 90 ? -5.773 -7.341 -5.182 1.00 90.44 90 GLU A C 1
ATOM 732 O O . GLU A 1 90 ? -5.771 -7.690 -4.001 1.00 90.44 90 GLU A O 1
ATOM 737 N N . SER A 1 91 ? -6.015 -8.222 -6.151 1.00 90.50 91 SER A N 1
ATOM 738 C CA . SER A 1 91 ? -5.998 -9.668 -5.895 1.00 90.50 91 SER A CA 1
ATOM 739 C C . SER A 1 91 ? -4.568 -10.204 -5.769 1.00 90.50 91 SER A C 1
ATOM 741 O O . SER A 1 91 ? -3.645 -9.751 -6.448 1.00 90.50 91 SER A O 1
ATOM 743 N N . GLN A 1 92 ? -4.388 -11.246 -4.963 1.00 86.88 92 GLN A N 1
ATOM 744 C CA . GLN A 1 92 ? -3.137 -11.980 -4.801 1.00 86.88 92 GLN A CA 1
ATOM 745 C C . GLN A 1 92 ? -2.593 -12.485 -6.143 1.00 86.88 92 GLN A C 1
ATOM 747 O O . GLN A 1 92 ? -1.382 -12.460 -6.360 1.00 86.88 92 GLN A O 1
ATOM 752 N N . LEU A 1 93 ? -3.471 -12.917 -7.055 1.00 88.19 93 LEU A N 1
ATOM 753 C CA . LEU A 1 93 ? -3.074 -13.391 -8.380 1.00 88.19 93 LEU A CA 1
ATOM 754 C C . LEU A 1 93 ? -2.486 -12.265 -9.240 1.00 88.19 93 LEU A C 1
ATOM 756 O O . LEU A 1 93 ? -1.451 -12.465 -9.878 1.00 88.19 93 LEU A O 1
ATOM 760 N N . GLU A 1 94 ? -3.116 -11.091 -9.262 1.00 88.12 94 GLU A N 1
ATOM 761 C CA . GLU A 1 94 ? -2.585 -9.944 -10.006 1.00 88.12 94 GLU A CA 1
ATOM 762 C C . GLU A 1 94 ? -1.283 -9.421 -9.387 1.00 88.12 94 GLU A C 1
ATOM 764 O O . GLU A 1 94 ? -0.366 -9.073 -10.134 1.00 88.12 94 GLU A O 1
ATOM 769 N N . LEU A 1 95 ? -1.135 -9.480 -8.058 1.00 85.94 95 LEU A N 1
ATOM 770 C CA . LEU A 1 95 ? 0.140 -9.179 -7.396 1.00 85.94 95 LEU A CA 1
ATOM 771 C C . LEU A 1 95 ? 1.243 -10.197 -7.717 1.00 85.94 95 LEU A C 1
ATOM 773 O O . LEU A 1 95 ? 2.400 -9.821 -7.885 1.00 85.94 95 LEU A O 1
ATOM 777 N N . MET A 1 96 ? 0.918 -11.484 -7.851 1.00 85.88 96 MET A N 1
ATOM 778 C CA . MET A 1 96 ? 1.911 -12.461 -8.310 1.00 85.88 96 MET A CA 1
ATOM 779 C C . MET A 1 96 ? 2.329 -12.176 -9.756 1.00 85.88 96 MET A C 1
ATOM 781 O O . MET A 1 96 ? 3.518 -12.129 -10.064 1.00 85.88 96 MET A O 1
ATOM 785 N N . LYS A 1 97 ? 1.372 -11.926 -10.659 1.00 88.19 97 LYS A N 1
ATOM 786 C CA . LYS A 1 97 ? 1.679 -11.588 -12.061 1.00 88.19 97 LYS A CA 1
ATOM 787 C C . LYS A 1 97 ? 2.528 -10.325 -12.168 1.00 88.19 97 LYS A C 1
ATOM 789 O O . LYS A 1 97 ? 3.481 -10.292 -12.948 1.00 88.19 97 LYS A O 1
ATOM 794 N N . GLY A 1 98 ? 2.174 -9.277 -11.429 1.00 85.75 98 GLY A N 1
ATOM 795 C CA . GLY A 1 98 ? 2.913 -8.026 -11.461 1.00 85.75 98 GLY A CA 1
ATOM 796 C C . GLY A 1 98 ? 4.328 -8.176 -10.902 1.00 85.75 98 GLY A C 1
ATOM 797 O O . GLY A 1 98 ? 5.232 -7.554 -11.452 1.00 85.75 98 GLY A O 1
ATOM 798 N N . GLN A 1 99 ? 4.561 -9.073 -9.937 1.00 85.69 99 GLN A N 1
ATOM 799 C CA . GLN A 1 99 ? 5.910 -9.383 -9.454 1.00 85.69 99 GLN A CA 1
ATOM 800 C C . GLN A 1 99 ? 6.805 -9.946 -10.549 1.00 85.69 99 GLN A C 1
ATOM 802 O O . GLN A 1 99 ? 7.905 -9.440 -10.761 1.00 85.69 99 GLN A O 1
ATOM 807 N N . TYR A 1 100 ? 6.329 -10.937 -11.299 1.00 88.38 100 TYR A N 1
ATOM 808 C CA . TYR A 1 100 ? 7.105 -11.473 -12.418 1.00 88.38 100 TYR A CA 1
ATOM 809 C C . TYR A 1 100 ? 7.335 -10.431 -13.516 1.00 88.38 100 TYR A C 1
ATOM 811 O O . TYR A 1 100 ? 8.436 -10.350 -14.055 1.00 88.38 100 TYR A O 1
ATOM 819 N N . ARG A 1 101 ? 6.335 -9.593 -13.821 1.00 88.12 101 ARG A N 1
ATOM 820 C CA . ARG A 1 101 ? 6.494 -8.489 -14.787 1.00 88.12 101 ARG A CA 1
ATOM 821 C C . ARG A 1 101 ? 7.542 -7.478 -14.333 1.00 88.12 101 ARG A C 1
ATOM 823 O O . ARG A 1 101 ? 8.323 -7.008 -15.149 1.00 88.12 101 ARG A O 1
ATOM 830 N N . GLN A 1 102 ? 7.557 -7.162 -13.044 1.00 86.38 102 GLN A N 1
ATOM 831 C CA . GLN A 1 102 ? 8.523 -6.250 -12.457 1.00 86.38 102 GLN A CA 1
ATOM 832 C C . GLN A 1 102 ? 9.939 -6.817 -12.493 1.00 86.38 102 GLN A C 1
ATOM 834 O O . GLN A 1 102 ? 10.863 -6.095 -12.838 1.00 86.38 102 GLN A O 1
ATOM 839 N N . LEU A 1 103 ? 10.117 -8.101 -12.181 1.00 87.12 103 LEU A N 1
ATOM 840 C CA . LEU A 1 103 ? 11.422 -8.762 -12.269 1.00 87.12 103 LEU A CA 1
ATOM 841 C C . LEU A 1 103 ? 11.926 -8.883 -13.713 1.00 87.12 103 LEU A C 1
ATOM 843 O O . LEU A 1 103 ? 13.130 -8.889 -13.939 1.00 87.12 103 LEU A O 1
ATOM 847 N N . ALA A 1 104 ? 11.018 -8.988 -14.685 1.00 91.06 104 ALA A N 1
ATOM 848 C CA . ALA A 1 104 ? 11.358 -9.109 -16.100 1.00 91.06 104 ALA A CA 1
ATOM 849 C C . ALA A 1 104 ? 11.691 -7.771 -16.782 1.00 91.06 104 ALA A C 1
ATOM 851 O O . ALA A 1 104 ? 12.127 -7.780 -17.933 1.00 91.06 104 ALA A O 1
ATOM 852 N N . ARG A 1 105 ? 11.452 -6.626 -16.127 1.00 87.50 105 ARG A N 1
ATOM 853 C CA . ARG A 1 105 ? 11.715 -5.311 -16.725 1.00 87.50 105 ARG A CA 1
ATOM 854 C C . ARG A 1 105 ? 13.217 -5.018 -16.751 1.00 87.50 105 ARG A C 1
ATOM 856 O O . ARG A 1 105 ? 13.932 -5.307 -15.797 1.00 87.50 105 ARG A O 1
ATOM 863 N N . ASP A 1 106 ? 13.670 -4.373 -17.815 1.00 92.69 106 ASP A N 1
ATOM 864 C CA . ASP A 1 106 ? 15.054 -3.928 -18.008 1.00 92.69 106 ASP A CA 1
ATOM 865 C C . ASP A 1 106 ? 15.229 -2.412 -17.812 1.00 92.69 106 ASP A C 1
ATOM 867 O O . ASP A 1 106 ? 16.351 -1.918 -17.719 1.00 92.69 106 ASP A O 1
ATOM 871 N N . GLN A 1 107 ? 14.122 -1.668 -17.736 1.00 92.25 107 GLN A N 1
ATOM 872 C CA . GLN A 1 107 ? 14.091 -0.223 -17.536 1.00 92.25 107 GLN A CA 1
ATOM 873 C C . GLN A 1 107 ? 13.166 0.155 -16.369 1.00 92.25 107 GLN A C 1
ATOM 875 O O . GLN A 1 107 ? 12.138 -0.503 -16.164 1.00 92.25 107 GLN A O 1
ATOM 880 N N . PRO A 1 108 ? 13.469 1.238 -15.631 1.00 90.38 108 PRO A N 1
ATOM 881 C CA . PRO A 1 108 ? 12.577 1.739 -14.594 1.00 90.38 108 PRO A CA 1
ATOM 882 C C . PRO A 1 108 ? 11.235 2.241 -15.139 1.00 90.38 108 PRO A C 1
ATOM 884 O O . PRO A 1 108 ? 11.128 2.717 -16.277 1.00 90.38 108 PRO A O 1
ATOM 887 N N . ASN A 1 109 ? 10.201 2.187 -14.301 1.00 88.62 109 ASN A N 1
ATOM 888 C CA . ASN A 1 109 ? 8.880 2.706 -14.630 1.00 88.62 109 ASN A CA 1
ATOM 889 C C . ASN A 1 109 ? 8.894 4.238 -14.619 1.00 88.62 109 ASN A C 1
ATOM 891 O O . ASN A 1 109 ? 9.130 4.865 -13.592 1.00 88.62 109 ASN A O 1
ATOM 895 N N . LYS A 1 110 ? 8.592 4.855 -15.763 1.00 90.62 110 LYS A N 1
ATOM 896 C CA . LYS A 1 110 ? 8.580 6.321 -15.918 1.00 90.62 110 LYS A CA 1
ATOM 897 C C . LYS A 1 110 ? 7.251 6.971 -15.519 1.00 90.62 110 LYS A C 1
ATOM 899 O O . LYS A 1 110 ? 7.119 8.191 -15.598 1.00 90.62 110 LYS A O 1
ATOM 904 N N . LYS A 1 111 ? 6.241 6.179 -15.148 1.00 87.94 111 LYS A N 1
ATOM 905 C CA . LYS A 1 111 ? 4.921 6.685 -14.769 1.00 87.94 111 LYS A CA 1
ATOM 906 C C . LYS A 1 111 ? 4.968 7.277 -13.361 1.00 87.94 111 LYS A C 1
ATOM 908 O O . LYS A 1 111 ? 5.155 6.549 -12.395 1.00 87.94 111 LYS A O 1
ATOM 913 N N . ILE A 1 112 ? 4.712 8.577 -13.259 1.00 83.81 112 ILE A N 1
ATOM 914 C CA . ILE A 1 112 ? 4.604 9.268 -11.971 1.00 83.81 112 ILE A CA 1
ATOM 915 C C . ILE A 1 112 ? 3.288 8.851 -11.276 1.00 83.81 112 ILE A C 1
ATOM 917 O O . ILE A 1 112 ? 2.239 8.810 -11.938 1.00 83.81 112 ILE A O 1
ATOM 921 N N . PRO A 1 113 ? 3.306 8.537 -9.966 1.00 79.88 113 PRO A N 1
ATOM 922 C CA . PRO A 1 113 ? 2.095 8.326 -9.173 1.00 79.88 113 PRO A CA 1
ATOM 923 C C . PRO A 1 113 ? 1.135 9.531 -9.211 1.00 79.88 113 PRO A C 1
ATOM 925 O O . PRO A 1 113 ? 1.548 10.673 -9.387 1.00 79.88 113 PRO A O 1
ATOM 928 N N . LYS A 1 114 ? -0.174 9.288 -9.049 1.00 76.75 114 LYS A N 1
ATOM 929 C CA . LYS A 1 114 ? -1.221 10.332 -9.098 1.00 76.75 114 LYS A CA 1
ATOM 930 C C . LYS A 1 114 ? -0.955 11.419 -8.053 1.00 76.75 114 LYS A C 1
ATOM 932 O O . LYS A 1 114 ? -0.822 11.080 -6.881 1.00 76.75 114 LYS A O 1
ATOM 937 N N . THR A 1 115 ? -0.934 12.685 -8.470 1.00 69.38 115 THR A N 1
ATOM 938 C CA . THR A 1 115 ? -0.644 13.855 -7.622 1.00 69.38 115 THR A CA 1
ATOM 939 C C . THR A 1 115 ? -1.608 13.993 -6.447 1.00 69.38 115 THR A C 1
ATOM 941 O O . THR A 1 115 ? -2.791 13.657 -6.573 1.00 69.38 115 THR A O 1
ATOM 944 N N . MET A 1 116 ? -1.105 14.500 -5.320 1.00 70.75 116 MET A N 1
ATOM 945 C CA . MET A 1 116 ? -1.915 14.739 -4.117 1.00 70.75 116 MET A CA 1
ATOM 946 C C . MET A 1 116 ? -2.914 15.884 -4.333 1.00 70.75 116 MET A C 1
ATOM 948 O O . MET A 1 116 ? -2.726 16.742 -5.203 1.00 70.75 116 MET A O 1
ATOM 952 N N . LEU A 1 117 ? -3.979 15.928 -3.526 1.00 70.38 117 LEU A N 1
ATOM 953 C CA . LEU A 1 117 ? -4.777 17.151 -3.430 1.00 70.38 117 LEU A CA 1
ATOM 954 C C . LEU A 1 117 ? -3.905 18.242 -2.799 1.00 70.38 117 LEU A C 1
ATOM 956 O O . LEU A 1 117 ? -3.178 17.986 -1.844 1.00 70.38 117 LEU A O 1
ATOM 960 N N . LYS A 1 118 ? -3.965 19.468 -3.330 1.00 59.34 118 LYS A N 1
ATOM 961 C CA . LYS A 1 118 ? -3.310 20.610 -2.683 1.00 59.34 118 LYS A CA 1
ATOM 962 C C . LYS A 1 118 ? -4.043 20.902 -1.382 1.00 59.34 118 LYS A C 1
ATOM 964 O O . LYS A 1 118 ? -5.070 21.578 -1.394 1.00 59.34 118 LYS A O 1
ATOM 969 N N . THR A 1 119 ? -3.523 20.404 -0.273 1.00 53.47 119 THR A N 1
ATOM 970 C C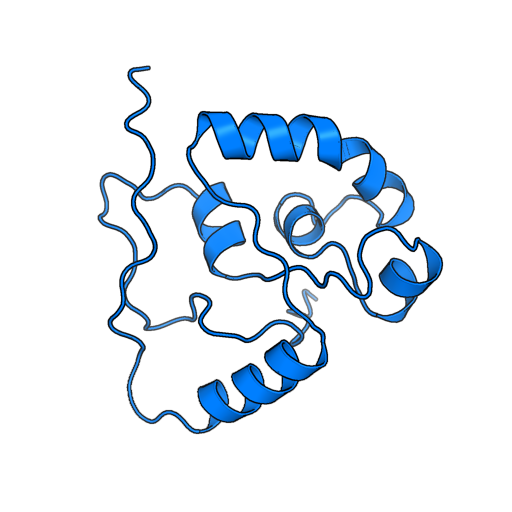A . THR A 1 119 ? -3.988 20.812 1.045 1.00 53.47 119 THR A CA 1
ATOM 971 C C . THR A 1 119 ? -3.447 22.217 1.287 1.00 53.47 119 THR A C 1
ATOM 973 O O . THR A 1 119 ? -2.249 22.410 1.483 1.00 53.47 119 THR A O 1
ATOM 976 N N . SER A 1 120 ? -4.309 23.228 1.184 1.00 46.69 120 SER A N 1
ATOM 977 C CA . SER A 1 120 ? -4.020 24.549 1.738 1.00 46.69 120 SER A CA 1
ATOM 978 C C . SER A 1 120 ? -4.001 24.399 3.258 1.00 46.69 120 SER A C 1
ATOM 980 O O . SER A 1 120 ? -5.068 24.350 3.871 1.00 46.69 120 SER A O 1
ATOM 982 N N . LEU A 1 121 ? -2.804 24.204 3.818 1.00 46.88 121 LEU A N 1
ATOM 983 C CA . LEU A 1 121 ? -2.54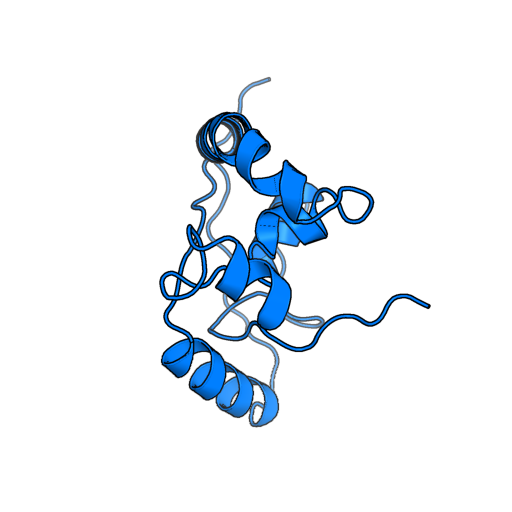8 24.318 5.255 1.00 46.88 121 LEU A CA 1
ATOM 984 C C . LEU A 1 121 ? -2.794 25.756 5.722 1.00 46.88 121 LEU A C 1
ATOM 986 O O . LEU A 1 121 ? -2.412 26.685 4.971 1.00 46.88 121 LEU A O 1
#

Radius of gyration: 14.73 Å; chains: 1; bounding box: 28×41×35 Å

Secondary structure (DSSP, 8-state):
---------SS---TTSPPPPGGG--HHHHHHHS--EETTTTT-HHHHHHHT--HHHHHH-TTS-HHHHGGGHHHHHHHHHHHT----EE-HHHHHHHHHHHHT-SS---PPPPPPP----

Foldseek 3Di:
DDPPPPFFFDQADDPQAAEDDPVQDDPLLNQQSHGAAAPVQPPDLVSCVVVVGPSSQCSVPVPDDSVCSVVCVVVVVVVCVLFVHDRHHDHSVSRVVRSVVVVPDPHHHHDYPDGTDPPPD

Organism: Rhynchophorus ferrugineus (NCBI:txid354439)

InterPro domains:
  IPR053100 Cytochrome b5-related [PTHR16740] (11-117)

pLDDT: mean 84.42, std 14.76, range [28.88, 97.0]